Protein AF-A0A6A4DRX6-F1 (afdb_monomer)

Mean predicted aligned error: 11.34 Å

pLDDT: mean 73.88, std 20.03, range [29.64, 95.12]

Sequence (121 aa):
MRGGLAQFMKWVDAHRRMETIMNTNTPKNAREAPAHGALGVGLTCTEPMLIVSAQLIAAVRRLIRDVMLNTPDLEALDDLMALQDLTSLLLHDLVALLCWYWYVAPTCFWTRAVYHRYVVI

Organism: NCBI:txid129364

Radius of gyration: 19.31 Å; Cα contacts (8 Å, |Δi|>4): 87; chains: 1; bounding box: 40×23×61 Å

Solvent-accessible surface area (backbone atoms only — not comparable to full-atom values): 7248 Å² total; per-residue (Å²): 121,67,70,72,59,45,59,50,50,51,53,50,65,72,70,54,87,73,87,47,56,37,75,47,73,44,57,69,57,57,68,49,32,55,75,72,65,24,81,46,76,70,41,64,66,59,70,71,68,46,62,75,44,74,66,44,44,48,25,54,52,48,50,54,48,20,68,75,68,75,47,89,60,65,66,39,48,50,62,50,48,58,53,50,54,58,53,49,51,52,40,49,56,46,52,50,50,55,48,49,69,46,60,80,48,93,78,73,82,68,65,63,66,60,57,70,68,66,77,75,119

Nearest PDB structures (foldseek):
  5jvn-assembly1_A  TM=8.358E-01  e=2.745E-03  Flaveria pringlei
  5lu4-assembly2_B  TM=8.298E-01  e=3.790E-03  Flaveria trinervia
  5lu4-assembly2_A-3  TM=8.237E-01  e=4.043E-03  Flaveria trinervia

Structure (mmCIF, N/CA/C/O backbone):
data_AF-A0A6A4DRX6-F1
#
_entry.id   AF-A0A6A4DRX6-F1
#
loop_
_atom_site.group_PDB
_atom_site.id
_atom_site.type_symbol
_atom_site.label_atom_id
_atom_site.label_alt_id
_atom_site.label_comp_id
_atom_site.label_asym_id
_atom_site.label_entity_id
_atom_site.label_seq_id
_atom_site.pdbx_PDB_ins_code
_atom_site.Cartn_x
_atom_site.Cartn_y
_atom_site.Cartn_z
_atom_site.occupancy
_atom_site.B_iso_or_equiv
_atom_site.auth_seq_id
_atom_site.auth_comp_id
_atom_site.auth_asym_id
_atom_site.auth_atom_id
_atom_site.pdbx_PDB_model_num
ATOM 1 N N . MET A 1 1 ? 0.510 -0.081 20.115 1.00 59.53 1 MET A N 1
ATOM 2 C CA . MET A 1 1 ? 0.339 1.003 21.119 1.00 59.53 1 MET A CA 1
ATOM 3 C C . MET A 1 1 ? 0.300 0.408 22.528 1.00 59.53 1 MET A C 1
ATOM 5 O O . MET A 1 1 ? -0.137 -0.729 22.652 1.00 59.53 1 MET A O 1
ATOM 9 N N . ARG A 1 2 ? 0.771 1.105 23.577 1.00 78.31 2 ARG A N 1
ATOM 10 C CA . ARG A 1 2 ? 0.792 0.586 24.967 1.00 78.31 2 ARG A CA 1
ATOM 11 C C . ARG A 1 2 ? 0.254 1.612 25.973 1.00 78.31 2 ARG A C 1
ATOM 13 O O . ARG A 1 2 ? 0.404 2.812 25.763 1.00 78.31 2 ARG A O 1
ATOM 20 N N . GLY A 1 3 ? -0.326 1.121 27.070 1.00 85.62 3 GLY A N 1
ATOM 21 C CA . GLY A 1 3 ? -0.733 1.931 28.224 1.00 85.62 3 GLY A CA 1
ATOM 22 C C . GLY A 1 3 ? -1.856 2.933 27.931 1.00 85.62 3 GLY A C 1
ATOM 23 O O . GLY A 1 3 ? -2.721 2.680 27.092 1.00 85.62 3 GLY A O 1
ATOM 24 N N . GLY A 1 4 ? -1.829 4.082 28.617 1.00 91.38 4 GLY A N 1
ATOM 25 C CA . GLY A 1 4 ? -2.872 5.115 28.541 1.00 91.38 4 GLY A CA 1
ATOM 26 C C . GLY A 1 4 ? -3.146 5.652 27.131 1.00 91.38 4 GLY A C 1
ATOM 27 O O . GLY A 1 4 ? -4.283 5.994 26.820 1.00 91.38 4 GLY A O 1
ATOM 28 N N . LEU A 1 5 ? -2.150 5.627 26.237 1.00 89.50 5 LEU A N 1
ATOM 29 C CA . LEU A 1 5 ? -2.327 6.029 24.839 1.00 89.50 5 LEU A CA 1
ATOM 30 C C . LEU A 1 5 ? -3.307 5.116 24.090 1.00 89.50 5 LEU A C 1
ATOM 32 O O . LEU A 1 5 ? -4.126 5.600 23.318 1.00 89.50 5 LEU A O 1
ATOM 36 N N . ALA A 1 6 ? -3.261 3.802 24.329 1.00 88.56 6 ALA A N 1
ATOM 37 C CA . ALA A 1 6 ? -4.175 2.873 23.666 1.00 88.56 6 ALA A CA 1
ATOM 38 C C . ALA A 1 6 ? -5.632 3.117 24.095 1.00 88.56 6 ALA A C 1
ATOM 40 O O . ALA A 1 6 ? -6.541 3.024 23.276 1.00 88.56 6 ALA A O 1
ATOM 41 N N . GLN A 1 7 ? -5.850 3.467 25.366 1.00 91.75 7 GLN A N 1
ATOM 42 C CA . GLN A 1 7 ? -7.177 3.818 25.869 1.00 91.75 7 GLN A CA 1
ATOM 43 C C . GLN A 1 7 ? -7.677 5.135 25.268 1.00 91.75 7 GLN A C 1
ATOM 45 O O . GLN A 1 7 ? -8.836 5.222 24.870 1.00 91.75 7 GLN A O 1
ATOM 50 N N . PHE A 1 8 ? -6.800 6.131 25.152 1.00 93.56 8 PHE A N 1
ATOM 51 C CA . PHE A 1 8 ? -7.130 7.400 24.515 1.00 93.56 8 PHE A CA 1
ATOM 52 C C . PHE A 1 8 ? -7.509 7.223 23.035 1.00 93.56 8 PHE A C 1
ATOM 54 O O . PHE A 1 8 ? -8.542 7.731 22.604 1.00 93.56 8 PHE A O 1
ATOM 61 N N . MET A 1 9 ? -6.741 6.435 22.272 1.00 92.31 9 MET A N 1
ATOM 62 C CA . MET A 1 9 ? -7.027 6.189 20.851 1.00 92.31 9 MET A CA 1
ATOM 63 C C . MET A 1 9 ? -8.376 5.493 20.627 1.00 92.31 9 MET A C 1
ATOM 65 O O . MET A 1 9 ? -9.062 5.823 19.668 1.00 92.31 9 MET A O 1
ATOM 69 N N . LYS A 1 10 ? -8.832 4.637 21.555 1.00 90.75 10 LYS A N 1
ATOM 70 C CA . LYS A 1 10 ? -10.195 4.074 21.499 1.00 90.75 10 LYS A CA 1
ATOM 71 C C . LYS A 1 10 ? -11.283 5.144 21.583 1.00 90.75 10 LYS A C 1
ATOM 73 O O . LYS A 1 10 ? -12.310 5.021 20.925 1.00 90.75 10 LYS A O 1
ATOM 78 N N . TRP A 1 11 ? -11.089 6.184 22.394 1.00 94.94 11 TRP A N 1
ATOM 79 C CA . TRP A 1 11 ? -12.049 7.288 22.473 1.00 94.94 11 TRP A CA 1
ATOM 80 C C . TRP A 1 11 ? -12.034 8.138 21.206 1.00 94.94 11 TRP A C 1
ATOM 82 O O . TRP A 1 11 ? -13.100 8.539 20.743 1.00 94.94 11 TRP A 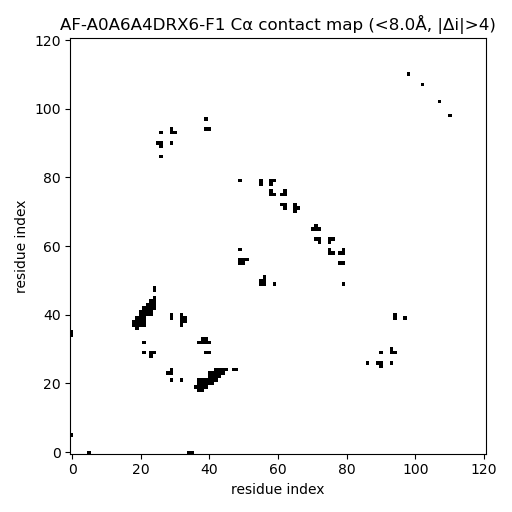O 1
ATOM 92 N N . VAL A 1 12 ? -10.851 8.368 20.627 1.00 93.94 12 VAL A N 1
ATOM 93 C CA . VAL A 1 12 ? -10.707 9.061 19.339 1.00 93.94 12 VAL A CA 1
ATOM 94 C C . VAL A 1 12 ? -11.433 8.287 18.238 1.00 93.94 12 VAL A C 1
ATOM 96 O O . VAL A 1 12 ? -12.245 8.871 17.524 1.00 93.94 12 VAL A O 1
ATOM 99 N N . ASP A 1 13 ? -11.227 6.972 18.159 1.00 90.62 13 ASP A N 1
ATOM 100 C CA . ASP A 1 13 ? -11.908 6.109 17.190 1.00 90.62 13 ASP A CA 1
ATOM 101 C C . ASP A 1 13 ? -13.430 6.061 17.388 1.00 90.62 13 ASP A C 1
ATOM 103 O O . ASP A 1 13 ? -14.165 5.956 16.412 1.00 90.62 13 ASP A O 1
ATOM 107 N N . ALA A 1 14 ? -13.924 6.192 18.623 1.00 92.44 14 ALA A N 1
ATOM 108 C CA . ALA A 1 14 ? -15.362 6.229 18.900 1.00 92.44 14 ALA A CA 1
ATOM 109 C C . ALA A 1 14 ? -16.040 7.543 18.466 1.00 92.44 14 ALA A C 1
ATOM 111 O O . ALA A 1 14 ? -17.238 7.548 18.192 1.00 92.44 14 ALA A O 1
ATOM 112 N N . HIS A 1 15 ? -15.299 8.654 18.418 1.00 95.12 15 HIS A N 1
ATOM 113 C CA . HIS A 1 15 ? -15.848 9.975 18.083 1.00 95.12 15 HIS A CA 1
ATOM 114 C C . HIS A 1 15 ? -15.484 10.450 16.671 1.00 95.12 15 HIS A C 1
ATOM 116 O O . HIS A 1 15 ? -16.054 11.439 16.194 1.00 95.12 15 HIS A O 1
ATOM 122 N N . ARG A 1 16 ? -14.535 9.793 15.988 1.00 91.69 16 ARG A N 1
ATOM 123 C CA . ARG A 1 16 ? -14.138 10.190 14.634 1.00 91.69 16 ARG A CA 1
ATOM 124 C C . ARG A 1 16 ? -15.286 9.978 13.650 1.00 91.69 16 ARG A C 1
ATOM 126 O O . ARG A 1 16 ? -15.971 8.963 13.669 1.00 91.69 16 ARG A O 1
ATOM 133 N N . ARG A 1 17 ? -15.463 10.948 12.752 1.00 93.38 17 ARG A N 1
ATOM 134 C CA . ARG A 1 17 ? -16.415 10.859 11.630 1.00 93.38 17 ARG A CA 1
ATOM 135 C C . ARG A 1 17 ? -15.758 10.398 10.335 1.00 93.38 17 ARG A C 1
ATOM 137 O O . ARG A 1 17 ? -16.428 9.823 9.492 1.00 93.38 17 ARG A O 1
ATOM 144 N N . MET A 1 18 ? -14.467 10.685 10.172 1.00 92.62 18 MET A N 1
ATOM 145 C CA . MET A 1 18 ? -13.710 10.311 8.981 1.00 92.62 18 MET A CA 1
ATOM 146 C C . MET A 1 18 ? -12.999 8.980 9.185 1.00 92.62 18 MET A C 1
ATOM 148 O O . MET A 1 18 ? -12.529 8.658 10.282 1.00 92.62 18 MET A O 1
ATOM 152 N N . GLU A 1 19 ? -12.915 8.221 8.101 1.00 88.25 19 GLU A N 1
ATOM 153 C CA . GLU A 1 19 ? -12.097 7.024 8.012 1.00 88.25 19 GLU A CA 1
ATOM 154 C C . GLU A 1 19 ? -10.620 7.375 7.872 1.00 88.25 19 GLU A C 1
ATOM 156 O O . GLU A 1 19 ? -10.240 8.332 7.199 1.00 88.25 19 GLU A O 1
ATOM 161 N N . THR A 1 20 ? -9.785 6.596 8.553 1.00 89.00 20 THR A N 1
ATOM 162 C CA . THR A 1 20 ? -8.332 6.706 8.507 1.00 89.00 20 THR A CA 1
ATOM 163 C C . THR A 1 20 ? -7.806 5.642 7.558 1.00 89.00 20 THR A C 1
ATOM 165 O O . THR A 1 20 ? -7.884 4.447 7.832 1.00 89.00 20 THR A O 1
ATOM 168 N N . ILE A 1 21 ? -7.266 6.076 6.427 1.00 89.00 21 ILE A N 1
ATOM 169 C CA . ILE A 1 21 ? -6.615 5.221 5.433 1.00 89.00 21 ILE A CA 1
ATOM 170 C C . ILE A 1 21 ? -5.152 5.639 5.307 1.00 89.00 21 ILE A C 1
ATOM 172 O O . ILE A 1 21 ? -4.815 6.810 5.485 1.00 89.00 21 ILE A O 1
ATOM 176 N N . MET A 1 22 ? -4.271 4.677 5.048 1.00 87.88 22 MET A N 1
ATOM 177 C CA . MET A 1 22 ? -2.836 4.919 4.938 1.00 87.88 22 MET A CA 1
ATOM 178 C C . MET A 1 22 ? -2.434 5.058 3.473 1.00 87.88 22 MET A C 1
ATOM 180 O O . MET A 1 22 ? 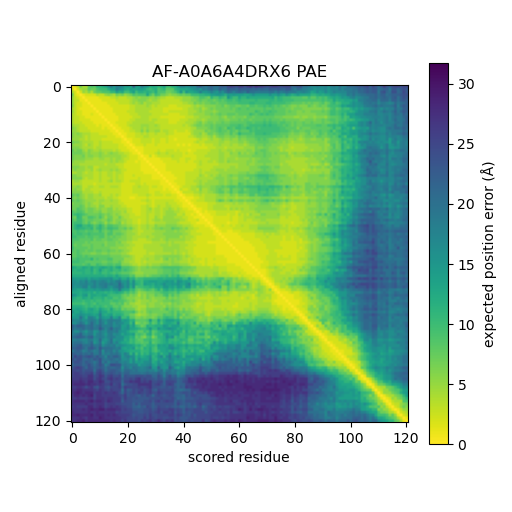-2.793 4.230 2.641 1.00 87.88 22 MET A O 1
ATOM 184 N N . ASN A 1 23 ? -1.629 6.068 3.162 1.00 90.12 23 ASN A N 1
ATOM 185 C CA . ASN A 1 23 ? -0.956 6.140 1.871 1.00 90.12 23 ASN A CA 1
ATOM 186 C C . ASN A 1 23 ? 0.302 5.283 1.948 1.00 90.12 23 ASN A C 1
ATOM 188 O O . ASN A 1 23 ? 1.179 5.531 2.782 1.00 90.12 23 ASN A O 1
ATOM 192 N N . THR A 1 24 ? 0.384 4.248 1.119 1.00 87.00 24 THR A N 1
ATOM 193 C CA . THR A 1 24 ? 1.555 3.384 1.101 1.00 87.00 24 THR A CA 1
ATOM 194 C C . THR A 1 24 ? 1.735 2.677 -0.230 1.00 87.00 24 THR A C 1
ATOM 196 O O . THR A 1 24 ? 0.781 2.278 -0.880 1.00 87.00 24 THR A O 1
ATOM 199 N N . ASN A 1 25 ? 2.995 2.521 -0.612 1.00 82.75 25 ASN A N 1
ATOM 200 C CA . ASN A 1 25 ? 3.459 1.898 -1.845 1.00 82.75 25 ASN A CA 1
ATOM 201 C C . ASN A 1 25 ? 4.210 0.578 -1.602 1.00 82.75 25 ASN A C 1
ATOM 203 O O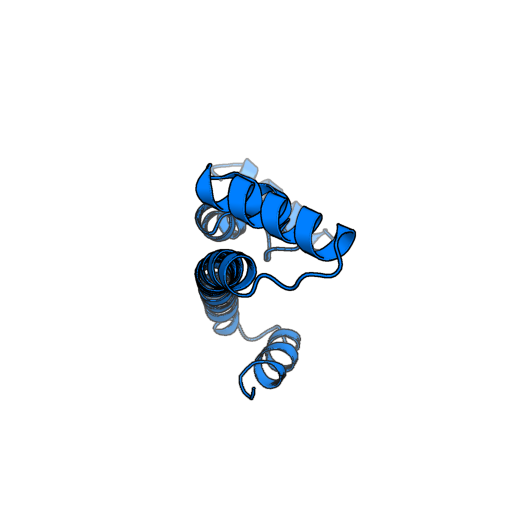 . ASN A 1 25 ? 4.656 -0.058 -2.552 1.00 82.75 25 ASN A O 1
ATOM 207 N N . THR A 1 26 ? 4.353 0.155 -0.340 1.00 81.00 26 THR A N 1
ATOM 208 C CA . THR A 1 26 ? 5.119 -1.042 0.027 1.00 81.00 26 THR A CA 1
ATOM 209 C C . THR A 1 26 ? 4.218 -2.048 0.745 1.00 81.00 26 THR A C 1
ATOM 211 O O . THR A 1 26 ? 3.605 -1.690 1.756 1.00 81.00 26 THR A O 1
ATOM 214 N N . PRO A 1 27 ? 4.214 -3.332 0.336 1.00 81.81 27 PRO A N 1
ATOM 215 C CA . PRO A 1 27 ? 3.434 -4.383 0.995 1.00 81.81 27 PRO A CA 1
ATOM 216 C C . PRO A 1 27 ? 3.697 -4.487 2.505 1.00 81.81 27 PRO A C 1
ATOM 218 O O . PRO A 1 27 ? 2.786 -4.707 3.298 1.00 81.81 27 PRO A O 1
ATOM 221 N N . LYS A 1 28 ? 4.948 -4.280 2.931 1.00 84.69 28 LYS A N 1
ATOM 222 C CA . LYS A 1 28 ? 5.329 -4.266 4.350 1.00 84.69 28 LYS A CA 1
ATOM 223 C C . LYS A 1 28 ? 4.570 -3.199 5.145 1.00 84.69 28 LYS A C 1
ATOM 225 O O . LYS A 1 28 ? 4.000 -3.498 6.186 1.00 84.69 28 LYS A O 1
ATOM 230 N N . ASN A 1 29 ? 4.529 -1.975 4.637 1.00 84.25 29 ASN A N 1
ATOM 231 C CA . ASN A 1 29 ? 3.867 -0.866 5.315 1.00 84.25 29 ASN A CA 1
ATOM 232 C C . ASN A 1 29 ? 2.341 -1.050 5.300 1.00 84.25 29 ASN A C 1
ATOM 234 O O . ASN A 1 29 ? 1.682 -0.756 6.292 1.00 84.25 29 ASN A O 1
ATOM 238 N N . ALA A 1 30 ? 1.790 -1.628 4.225 1.00 84.75 30 ALA A N 1
ATOM 239 C CA . ALA A 1 30 ? 0.381 -2.015 4.171 1.00 84.75 30 ALA A CA 1
ATOM 240 C C . ALA A 1 30 ? 0.013 -3.055 5.250 1.00 84.75 30 ALA A C 1
ATOM 242 O O . ALA A 1 30 ? -1.046 -2.939 5.861 1.00 84.75 30 ALA A O 1
ATOM 243 N N . ARG A 1 31 ? 0.899 -4.023 5.548 1.00 84.81 31 ARG A N 1
ATOM 244 C CA . ARG A 1 31 ? 0.714 -4.993 6.655 1.00 84.81 31 ARG A CA 1
ATOM 245 C C . ARG A 1 31 ? 0.697 -4.335 8.027 1.00 84.81 31 ARG A C 1
ATOM 247 O O . ARG A 1 31 ? -0.017 -4.792 8.913 1.00 84.81 31 ARG A O 1
ATOM 254 N N . GLU A 1 32 ? 1.515 -3.307 8.217 1.00 85.88 32 GLU A N 1
ATOM 255 C CA . GLU A 1 32 ? 1.657 -2.615 9.501 1.00 85.88 32 GLU A CA 1
ATOM 256 C C . GLU A 1 32 ? 0.545 -1.573 9.721 1.00 85.88 32 GLU A C 1
ATOM 258 O O . GLU A 1 32 ? 0.230 -1.243 10.864 1.00 85.88 32 GLU A O 1
ATOM 263 N N . ALA A 1 33 ? -0.120 -1.114 8.654 1.00 84.81 33 ALA A N 1
ATOM 264 C CA . ALA A 1 33 ? -1.158 -0.080 8.685 1.00 84.81 33 ALA A CA 1
ATOM 265 C C . ALA A 1 33 ? -2.274 -0.299 9.742 1.00 84.81 33 ALA A C 1
ATOM 267 O O . ALA A 1 33 ? -2.577 0.644 10.484 1.00 84.81 33 ALA A O 1
ATOM 268 N N . PRO A 1 34 ? -2.840 -1.512 9.927 1.00 83.81 34 PRO A N 1
ATOM 269 C CA . PRO A 1 34 ? -3.862 -1.753 10.950 1.00 83.81 34 PRO A CA 1
ATOM 270 C C . PRO A 1 34 ? -3.341 -1.598 12.380 1.00 83.81 34 PRO A C 1
ATOM 272 O O . PRO A 1 34 ? -4.077 -1.159 13.263 1.00 83.81 34 PRO A O 1
ATOM 275 N N . ALA A 1 35 ? -2.061 -1.903 12.626 1.00 85.75 35 ALA A N 1
ATOM 276 C CA . ALA A 1 35 ? -1.447 -1.720 13.943 1.00 85.75 35 ALA A CA 1
ATOM 277 C C . ALA A 1 35 ? -1.361 -0.236 14.349 1.00 85.75 35 ALA A C 1
ATOM 279 O O . ALA A 1 35 ? -1.201 0.079 15.534 1.00 85.75 35 ALA A O 1
ATOM 280 N N . HIS A 1 36 ? -1.496 0.663 13.370 1.00 86.25 36 HIS A N 1
ATOM 281 C CA . HIS A 1 36 ? -1.512 2.112 13.531 1.00 86.25 36 HIS A CA 1
ATOM 282 C C . HIS A 1 36 ? -2.918 2.728 13.442 1.00 86.25 36 HIS A C 1
ATOM 284 O O . HIS A 1 36 ? -3.040 3.947 13.537 1.00 86.25 36 HIS A O 1
ATOM 290 N N . GLY A 1 37 ? -3.975 1.917 13.310 1.00 84.81 37 GLY A N 1
ATOM 291 C CA . GLY A 1 37 ? -5.360 2.397 13.249 1.00 84.81 37 GLY A CA 1
ATOM 292 C C . GLY A 1 37 ? -5.824 2.824 11.853 1.00 84.81 37 GLY A C 1
ATOM 293 O O . GLY A 1 37 ? -6.852 3.488 11.727 1.00 84.81 37 GLY A O 1
ATOM 294 N N . ALA A 1 38 ? -5.090 2.463 10.796 1.00 87.94 38 ALA A N 1
ATOM 295 C CA . ALA A 1 38 ? -5.584 2.608 9.432 1.00 87.94 38 ALA A CA 1
ATOM 296 C C . ALA A 1 38 ? -6.502 1.431 9.069 1.00 87.94 38 ALA A C 1
ATOM 298 O O . ALA A 1 38 ? -6.180 0.272 9.330 1.00 87.94 38 ALA A O 1
ATOM 299 N N . LEU A 1 39 ? -7.636 1.731 8.441 1.00 84.75 39 LEU A N 1
ATOM 300 C CA . LEU A 1 39 ? -8.622 0.746 7.989 1.00 84.75 39 LEU A CA 1
ATOM 301 C C . LEU A 1 39 ? -8.228 0.079 6.665 1.00 84.75 39 LEU A C 1
ATOM 303 O O . LEU A 1 39 ? -8.772 -0.961 6.309 1.00 84.75 39 LEU A O 1
ATOM 307 N N . GLY A 1 40 ? -7.286 0.672 5.934 1.00 83.31 40 GLY A N 1
ATOM 308 C CA . GLY A 1 40 ? -6.823 0.169 4.648 1.00 83.31 40 GLY A CA 1
ATOM 309 C C . GLY A 1 40 ? -5.814 1.102 3.989 1.00 83.31 40 GLY A C 1
ATOM 310 O O . GLY A 1 40 ? -5.338 2.062 4.604 1.00 83.31 40 GLY A O 1
ATOM 311 N N . VAL A 1 41 ? -5.505 0.811 2.725 1.00 84.06 41 VAL A N 1
ATOM 312 C CA . VAL A 1 41 ? -4.630 1.629 1.879 1.00 84.06 41 VAL A CA 1
ATOM 313 C C . VAL A 1 41 ? -5.482 2.564 1.027 1.00 84.06 41 VAL A C 1
ATOM 315 O O . VAL A 1 41 ? -6.351 2.105 0.293 1.00 84.06 41 VAL A O 1
ATOM 318 N N . GLY A 1 42 ? -5.246 3.871 1.143 1.00 84.81 42 GLY A N 1
ATOM 319 C CA . GLY A 1 42 ? -6.004 4.894 0.417 1.00 84.81 42 GLY A CA 1
ATOM 320 C C . GLY A 1 42 ? -5.380 5.305 -0.912 1.00 84.81 42 GLY A C 1
ATOM 321 O O . GLY A 1 42 ? -6.090 5.590 -1.871 1.00 84.81 42 GLY A O 1
ATOM 322 N N . LEU A 1 43 ? -4.049 5.323 -0.969 1.00 85.94 43 LEU A N 1
ATOM 323 C CA . LEU A 1 43 ? -3.288 5.715 -2.148 1.00 85.94 43 LEU A CA 1
ATOM 324 C C . LEU A 1 43 ? -1.999 4.903 -2.233 1.00 85.94 43 LEU A C 1
ATOM 326 O O . LEU A 1 43 ? -1.229 4.845 -1.270 1.00 85.94 43 LEU A O 1
ATOM 330 N N . THR A 1 44 ? -1.756 4.356 -3.420 1.00 84.69 44 THR A N 1
ATOM 331 C CA . THR A 1 44 ? -0.511 3.680 -3.788 1.00 84.69 44 THR A CA 1
ATOM 332 C C . THR A 1 44 ? 0.120 4.465 -4.931 1.00 84.69 44 THR A C 1
ATOM 334 O O . THR A 1 44 ? -0.323 4.355 -6.069 1.00 84.69 44 THR A O 1
ATOM 337 N N . CYS A 1 45 ? 1.124 5.291 -4.633 1.00 83.50 45 CYS A N 1
ATOM 338 C CA . CYS A 1 45 ? 1.878 5.995 -5.672 1.00 83.50 45 CYS A CA 1
ATOM 339 C C . CYS A 1 45 ? 2.799 5.001 -6.385 1.00 83.50 45 CYS A C 1
ATOM 341 O O . CYS A 1 45 ? 3.658 4.386 -5.743 1.00 83.50 45 CYS A O 1
ATOM 343 N N . THR A 1 46 ? 2.628 4.850 -7.695 1.00 81.44 46 THR A N 1
ATOM 344 C CA . THR A 1 46 ? 3.368 3.884 -8.517 1.00 81.44 46 THR A CA 1
ATOM 345 C C . THR A 1 46 ? 4.688 4.441 -9.035 1.00 81.44 46 THR A C 1
ATOM 347 O O . THR A 1 46 ? 5.608 3.687 -9.327 1.00 81.44 46 THR A O 1
ATOM 350 N N . GLU A 1 47 ? 4.830 5.761 -9.119 1.00 85.38 47 GLU A N 1
ATOM 351 C CA . GLU A 1 47 ? 6.012 6.434 -9.659 1.00 85.38 47 GLU A CA 1
ATOM 352 C C . GLU A 1 47 ? 7.301 6.080 -8.901 1.00 85.38 47 GLU A C 1
ATOM 354 O O . GLU A 1 47 ? 8.293 5.753 -9.555 1.00 85.38 47 GLU A O 1
ATOM 359 N N . PRO A 1 48 ? 7.321 6.031 -7.549 1.00 85.06 48 PRO A N 1
ATOM 360 C CA . PRO A 1 48 ? 8.498 5.571 -6.815 1.00 85.06 48 PRO A CA 1
ATOM 361 C C . PRO A 1 48 ? 8.881 4.117 -7.125 1.00 85.06 48 PRO A C 1
ATOM 363 O O . PRO A 1 48 ? 10.043 3.747 -6.986 1.00 85.06 48 PRO A O 1
ATOM 366 N N . MET A 1 49 ? 7.921 3.290 -7.547 1.00 82.38 49 MET A N 1
ATOM 367 C CA . MET A 1 49 ? 8.138 1.875 -7.868 1.00 82.38 49 MET A CA 1
ATOM 368 C C . MET A 1 49 ? 8.848 1.722 -9.220 1.00 82.38 49 MET A C 1
ATOM 370 O O . MET A 1 49 ? 9.597 0.774 -9.412 1.00 82.38 49 MET A O 1
ATOM 374 N N . LEU A 1 50 ? 8.703 2.698 -10.122 1.00 83.19 50 LEU A N 1
ATOM 375 C CA . LEU A 1 50 ? 9.347 2.717 -11.442 1.00 83.19 50 LEU A CA 1
ATOM 376 C C . LEU A 1 50 ? 10.828 3.135 -11.402 1.00 83.19 50 LEU A C 1
ATOM 378 O O . LEU A 1 50 ? 11.535 3.010 -12.401 1.00 83.19 50 LEU A O 1
ATOM 382 N N . ILE A 1 51 ? 11.312 3.635 -10.260 1.00 85.81 51 ILE A N 1
ATOM 383 C CA . ILE A 1 51 ? 12.678 4.165 -10.101 1.00 85.81 51 ILE A CA 1
ATOM 384 C C . ILE A 1 51 ? 13.541 3.357 -9.123 1.00 85.81 51 ILE A C 1
ATOM 386 O O . ILE A 1 51 ? 14.605 3.816 -8.711 1.00 85.81 51 ILE A O 1
ATOM 390 N N . VAL A 1 52 ? 13.111 2.146 -8.755 1.00 86.12 52 VAL A N 1
ATOM 391 C CA . VAL A 1 52 ? 13.836 1.294 -7.794 1.00 86.12 52 VAL A CA 1
ATOM 392 C C . VAL A 1 52 ? 15.073 0.612 -8.384 1.00 86.12 52 VAL A C 1
ATOM 394 O O . VAL A 1 52 ? 15.953 0.198 -7.632 1.00 86.12 52 VAL A O 1
ATOM 397 N N . SER A 1 53 ? 15.166 0.486 -9.712 1.00 88.81 53 SER A N 1
ATOM 398 C CA . SER A 1 53 ? 16.301 -0.152 -10.383 1.00 88.81 53 SER A CA 1
ATOM 399 C C . SER A 1 53 ? 16.713 0.588 -11.654 1.00 88.81 53 SER A C 1
ATOM 401 O O . SER A 1 53 ? 15.905 1.237 -12.320 1.00 88.81 53 SER A O 1
ATOM 403 N N . ALA A 1 54 ? 17.990 0.457 -12.024 1.00 90.31 54 ALA A N 1
ATOM 404 C CA . ALA A 1 54 ? 18.513 1.030 -13.263 1.00 90.31 54 ALA A CA 1
ATOM 405 C C . ALA A 1 54 ? 17.823 0.453 -14.514 1.00 90.31 54 ALA A C 1
ATOM 407 O O . ALA A 1 54 ? 17.660 1.166 -15.501 1.00 90.31 54 ALA A O 1
ATOM 408 N N . GLN A 1 55 ? 17.391 -0.812 -14.456 1.00 89.31 55 GLN A N 1
ATOM 409 C CA . GLN A 1 55 ? 16.663 -1.487 -15.535 1.00 89.31 55 GLN A CA 1
ATOM 410 C C . GLN A 1 55 ? 15.300 -0.833 -15.775 1.00 89.31 55 GLN A C 1
ATOM 412 O O . GLN A 1 55 ? 14.989 -0.481 -16.907 1.00 89.31 55 GLN A O 1
ATOM 417 N N . LEU A 1 56 ? 14.534 -0.569 -14.712 1.00 86.94 56 LEU A N 1
ATOM 418 C CA . LEU A 1 56 ? 13.223 0.079 -14.819 1.00 86.94 56 LEU A CA 1
ATOM 419 C C . LEU A 1 56 ? 13.350 1.530 -15.279 1.00 86.94 56 LEU A C 1
ATOM 421 O O . LEU A 1 56 ? 12.610 1.971 -16.152 1.00 86.94 56 LEU A O 1
ATOM 425 N N . ILE A 1 57 ? 14.348 2.258 -14.771 1.00 90.88 57 ILE A N 1
ATOM 426 C CA . ILE A 1 57 ? 14.641 3.617 -15.243 1.00 90.88 57 ILE A CA 1
ATOM 427 C C . ILE A 1 57 ? 14.974 3.607 -16.743 1.00 90.88 57 ILE A C 1
ATOM 429 O O . ILE A 1 57 ? 14.550 4.506 -17.472 1.00 90.88 57 ILE A O 1
ATOM 433 N N . ALA A 1 58 ? 15.724 2.610 -17.221 1.00 90.94 58 ALA A N 1
ATOM 434 C CA . ALA A 1 58 ? 16.011 2.451 -18.643 1.00 90.94 58 ALA A CA 1
ATOM 435 C C . ALA A 1 58 ? 14.748 2.107 -19.448 1.00 90.94 58 ALA A C 1
ATOM 437 O O . ALA A 1 58 ? 14.524 2.737 -20.479 1.00 90.94 58 ALA A O 1
ATOM 438 N N . ALA A 1 59 ? 13.903 1.196 -18.957 1.00 90.25 59 ALA A N 1
ATOM 439 C CA . ALA A 1 59 ? 12.634 0.833 -19.586 1.00 90.25 59 ALA A CA 1
ATOM 440 C C . ALA A 1 59 ? 11.690 2.041 -19.717 1.00 90.25 59 ALA A C 1
ATOM 442 O O . ALA A 1 59 ? 11.231 2.340 -20.816 1.00 90.25 59 ALA A O 1
ATOM 443 N N . VAL A 1 60 ? 11.505 2.829 -18.650 1.00 90.75 60 VAL A N 1
ATOM 444 C CA . VAL A 1 60 ? 10.710 4.073 -18.694 1.00 90.75 60 VAL A CA 1
ATOM 445 C C . VAL A 1 60 ? 11.285 5.069 -19.706 1.00 90.75 60 VAL A C 1
ATOM 447 O O . VAL A 1 60 ? 10.543 5.700 -20.455 1.00 90.75 60 VAL A O 1
ATOM 450 N N . ARG A 1 61 ? 12.615 5.220 -19.767 1.00 92.31 61 ARG A N 1
ATOM 451 C CA . ARG A 1 61 ? 13.265 6.125 -20.731 1.00 92.31 61 ARG A CA 1
ATOM 452 C C . ARG A 1 61 ? 13.110 5.665 -22.180 1.00 92.31 61 ARG A C 1
ATOM 454 O O . ARG A 1 61 ? 13.001 6.529 -23.050 1.00 92.31 61 ARG A O 1
ATOM 461 N N . ARG A 1 62 ? 13.125 4.353 -22.442 1.00 90.62 62 ARG A N 1
ATOM 462 C CA . ARG A 1 62 ? 12.812 3.785 -23.764 1.00 90.62 62 ARG A CA 1
ATOM 463 C C . ARG A 1 62 ? 11.375 4.127 -24.140 1.00 90.62 62 ARG A C 1
ATOM 465 O O . ARG A 1 62 ? 11.183 4.847 -25.107 1.00 90.62 62 ARG A O 1
ATOM 472 N N . LEU A 1 63 ? 10.425 3.850 -23.251 1.00 88.25 63 LEU A N 1
ATOM 473 C CA . LEU A 1 63 ? 9.010 4.135 -23.488 1.00 88.25 63 LEU A CA 1
ATOM 474 C C . LEU A 1 63 ? 8.727 5.625 -23.768 1.00 88.25 63 LEU A C 1
ATOM 476 O O . LEU A 1 63 ? 7.954 5.958 -24.663 1.00 88.25 63 LEU A O 1
ATOM 480 N N . ILE A 1 64 ? 9.397 6.547 -23.065 1.00 89.06 64 ILE A N 1
ATOM 481 C CA . ILE A 1 64 ? 9.316 7.989 -23.372 1.00 89.06 64 ILE A CA 1
ATOM 482 C C . ILE A 1 64 ? 9.843 8.284 -24.784 1.00 89.06 64 ILE A C 1
ATOM 484 O O . ILE A 1 64 ? 9.207 9.026 -25.533 1.00 89.06 64 ILE A O 1
ATOM 488 N N . ARG A 1 65 ? 10.996 7.717 -25.162 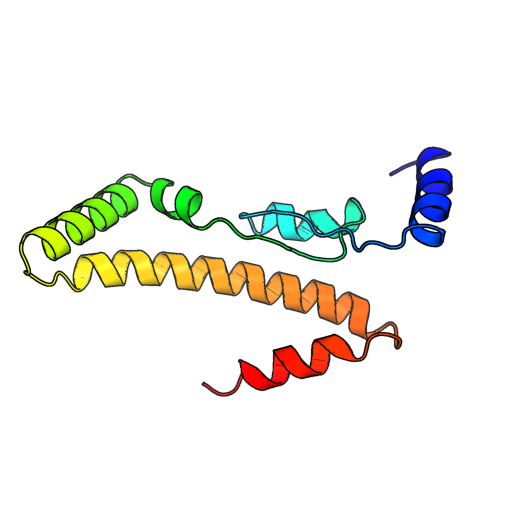1.00 90.81 65 ARG A N 1
ATOM 489 C CA . ARG A 1 65 ? 11.568 7.870 -26.50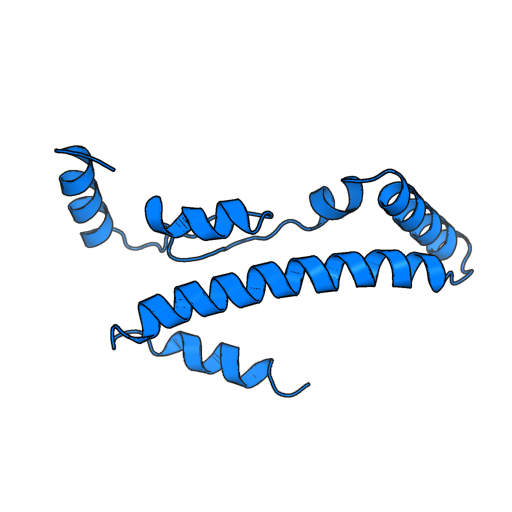9 1.00 90.81 65 ARG A CA 1
ATOM 490 C C . ARG A 1 65 ? 10.613 7.338 -27.577 1.00 90.81 65 ARG A C 1
ATOM 492 O O . ARG A 1 65 ? 10.447 7.998 -28.597 1.00 90.81 65 ARG A O 1
ATOM 499 N N . ASP A 1 66 ? 9.986 6.200 -27.335 1.00 88.38 66 ASP A N 1
ATOM 500 C CA . ASP A 1 66 ? 9.091 5.527 -28.276 1.00 88.38 66 ASP A CA 1
ATOM 501 C C . ASP A 1 66 ?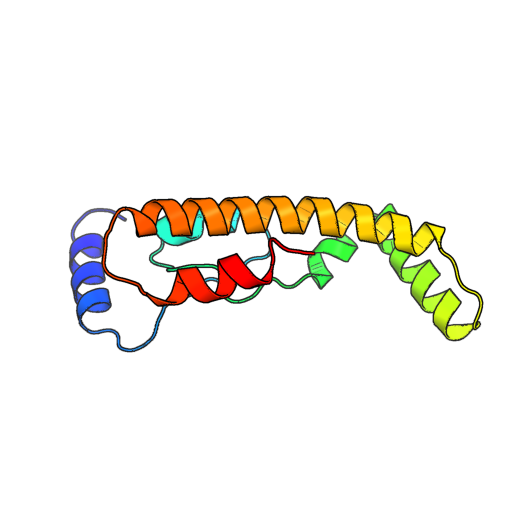 7.834 6.333 -28.563 1.00 88.38 66 ASP A C 1
ATOM 503 O O . ASP A 1 66 ? 7.454 6.495 -29.722 1.00 88.38 66 ASP A O 1
ATOM 507 N N . VAL A 1 67 ? 7.245 6.931 -27.522 1.00 86.50 67 VAL A N 1
ATOM 508 C CA . VAL A 1 67 ? 6.133 7.880 -27.668 1.00 86.50 67 VAL A CA 1
ATOM 509 C C . VAL A 1 67 ? 6.568 9.112 -28.466 1.00 86.50 67 VAL A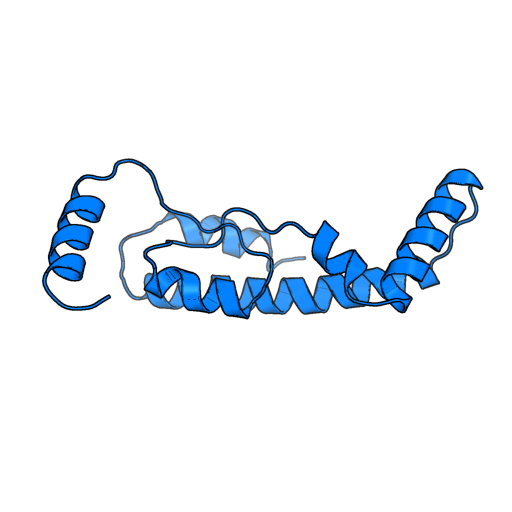 C 1
ATOM 511 O O . VAL A 1 67 ? 5.826 9.584 -29.322 1.00 86.50 67 VAL A O 1
ATOM 514 N N . MET A 1 68 ? 7.776 9.633 -28.227 1.00 84.19 68 MET A N 1
ATOM 515 C CA . MET A 1 68 ? 8.283 10.806 -28.952 1.00 84.19 68 MET A CA 1
ATOM 516 C C . MET A 1 68 ? 8.607 10.514 -30.423 1.00 84.19 68 MET A C 1
ATOM 518 O O . MET A 1 68 ? 8.458 11.399 -31.265 1.00 84.19 68 MET A O 1
ATOM 522 N N . LEU A 1 69 ? 9.069 9.301 -30.734 1.00 90.94 69 LEU A N 1
ATOM 523 C CA . LEU A 1 69 ? 9.476 8.890 -32.081 1.00 90.94 69 LEU A CA 1
ATOM 524 C C . LEU A 1 69 ? 8.383 8.130 -32.851 1.00 90.94 69 LEU A C 1
ATOM 526 O O . LEU A 1 69 ? 8.564 7.866 -34.037 1.00 90.94 69 LEU A O 1
ATOM 530 N N . ASN A 1 70 ? 7.247 7.821 -32.215 1.00 86.88 70 ASN A N 1
ATOM 531 C CA . ASN A 1 70 ? 6.189 6.945 -32.736 1.00 86.88 70 ASN A CA 1
ATOM 532 C C . ASN A 1 70 ? 6.703 5.555 -33.157 1.00 86.88 70 ASN A C 1
ATOM 534 O O . ASN A 1 70 ? 6.263 4.992 -34.161 1.00 86.88 70 ASN A O 1
ATOM 538 N N . THR A 1 71 ? 7.638 4.997 -32.390 1.00 85.94 71 THR A N 1
ATOM 539 C CA . THR A 1 71 ? 8.225 3.669 -32.623 1.00 85.94 71 THR A CA 1
ATOM 540 C C . THR A 1 71 ? 7.912 2.765 -31.435 1.00 85.94 71 THR A C 1
ATOM 542 O O . THR A 1 71 ? 8.556 2.931 -30.410 1.00 85.94 71 THR A O 1
ATOM 545 N N . PRO A 1 72 ? 6.935 1.845 -31.503 1.00 79.19 72 PRO A N 1
ATOM 546 C CA . PRO A 1 72 ? 6.557 1.045 -30.337 1.00 79.19 72 PRO A CA 1
ATOM 547 C C . PRO A 1 72 ? 7.667 0.062 -29.920 1.00 79.19 72 PRO A C 1
ATOM 549 O O . PRO A 1 72 ? 8.100 -0.749 -30.738 1.00 79.19 72 PRO A O 1
ATOM 552 N N . ASP A 1 73 ? 8.071 0.098 -28.645 1.00 78.06 73 ASP A N 1
ATOM 553 C CA . ASP A 1 73 ? 8.935 -0.897 -27.988 1.00 78.06 73 ASP A CA 1
ATOM 554 C C . ASP A 1 73 ? 8.089 -1.736 -27.020 1.00 78.06 73 ASP A C 1
ATOM 556 O O . ASP A 1 73 ? 7.692 -1.287 -25.941 1.00 78.06 73 ASP A O 1
ATOM 560 N N . LEU A 1 74 ? 7.760 -2.957 -27.440 1.00 82.06 74 LEU A N 1
ATOM 561 C CA . LEU A 1 74 ? 6.970 -3.886 -26.630 1.00 82.06 74 LEU A CA 1
ATOM 562 C C . LEU A 1 74 ? 7.802 -4.498 -25.492 1.00 82.06 74 LEU A C 1
ATOM 564 O O . LEU A 1 74 ? 7.246 -4.802 -24.443 1.00 82.06 74 LEU A O 1
ATOM 568 N N . GLU A 1 75 ? 9.126 -4.598 -25.644 1.00 83.56 75 GLU A N 1
ATOM 569 C CA . GLU A 1 75 ? 10.001 -5.177 -24.617 1.00 83.56 75 GLU A CA 1
ATOM 570 C C . GLU A 1 75 ? 10.097 -4.255 -23.396 1.00 83.56 75 GLU A C 1
ATOM 572 O O . GLU A 1 75 ? 10.021 -4.701 -22.251 1.00 83.56 75 GLU A O 1
ATOM 577 N N . ALA A 1 76 ? 10.206 -2.942 -23.626 1.00 79.38 76 ALA A N 1
ATOM 578 C CA . ALA A 1 76 ? 10.187 -1.961 -22.544 1.00 79.38 76 ALA A CA 1
ATOM 579 C C . ALA A 1 76 ? 8.853 -1.950 -21.777 1.00 79.38 76 ALA A C 1
ATOM 581 O O . ALA A 1 76 ? 8.842 -1.658 -20.579 1.00 79.38 76 ALA A O 1
ATOM 582 N N . LEU A 1 77 ? 7.740 -2.255 -22.451 1.00 84.12 77 LEU A N 1
ATOM 583 C CA . LEU A 1 77 ? 6.433 -2.389 -21.816 1.00 84.12 77 LEU A CA 1
ATOM 584 C C . LEU A 1 77 ? 6.347 -3.677 -20.985 1.00 84.12 77 LEU A C 1
ATOM 586 O O . LEU A 1 77 ? 5.912 -3.613 -19.835 1.00 84.12 77 LEU A O 1
ATOM 590 N N . ASP A 1 78 ? 6.821 -4.802 -21.520 1.00 86.62 78 ASP A N 1
ATOM 591 C CA . ASP A 1 78 ? 6.840 -6.095 -20.825 1.00 86.62 78 ASP A CA 1
ATOM 592 C C . ASP A 1 78 ? 7.671 -6.040 -19.528 1.00 86.62 78 ASP A C 1
ATOM 594 O O . ASP A 1 78 ? 7.220 -6.508 -18.476 1.00 86.62 78 ASP A O 1
ATOM 598 N N . ASP A 1 79 ? 8.837 -5.380 -19.564 1.00 82.00 79 ASP A N 1
ATOM 599 C CA . ASP A 1 79 ? 9.689 -5.136 -18.387 1.00 82.00 79 ASP A CA 1
ATOM 600 C C . ASP A 1 79 ? 8.926 -4.412 -17.255 1.00 82.00 79 ASP A C 1
ATOM 602 O O . ASP A 1 79 ? 9.115 -4.692 -16.066 1.00 82.00 79 ASP A O 1
ATOM 606 N N . LEU A 1 80 ? 8.061 -3.455 -17.614 1.00 83.25 80 LEU A N 1
ATOM 607 C CA . LEU A 1 80 ? 7.272 -2.669 -16.663 1.00 83.25 80 LEU A CA 1
ATOM 608 C C . LEU A 1 80 ? 6.027 -3.417 -16.179 1.00 83.25 80 LEU A C 1
ATOM 610 O O . LEU A 1 80 ? 5.691 -3.326 -14.994 1.00 83.25 80 LEU A O 1
ATOM 614 N N . MET A 1 81 ? 5.366 -4.170 -17.060 1.00 83.19 81 MET A N 1
ATOM 615 C CA . MET A 1 81 ? 4.213 -5.001 -16.706 1.00 83.19 81 MET A CA 1
ATOM 616 C C . MET A 1 81 ? 4.594 -6.059 -15.670 1.00 83.19 81 MET A C 1
ATOM 618 O O . MET A 1 81 ? 3.920 -6.184 -14.648 1.00 83.19 81 MET A O 1
ATOM 622 N N . ALA A 1 82 ? 5.741 -6.722 -15.848 1.00 79.31 82 ALA A N 1
ATOM 623 C CA . ALA A 1 82 ? 6.239 -7.710 -14.893 1.00 79.31 82 ALA A CA 1
ATOM 624 C C . ALA A 1 82 ? 6.393 -7.138 -13.469 1.00 79.31 82 ALA A C 1
ATOM 626 O O . ALA A 1 82 ? 6.067 -7.798 -12.479 1.00 79.31 82 ALA A O 1
ATOM 627 N N . LEU A 1 83 ? 6.848 -5.887 -13.344 1.00 76.88 83 LEU A N 1
ATOM 628 C CA . LEU A 1 83 ? 6.952 -5.199 -12.056 1.00 76.88 83 LEU A CA 1
ATOM 629 C C . LEU A 1 83 ? 5.573 -4.882 -11.452 1.00 76.88 83 LEU A C 1
ATOM 631 O O . LEU A 1 83 ? 5.361 -5.038 -10.242 1.00 76.88 83 LEU A O 1
ATOM 635 N N . GLN A 1 84 ? 4.652 -4.382 -12.275 1.00 69.94 84 GLN A N 1
ATOM 636 C CA . GLN A 1 84 ? 3.325 -3.961 -11.826 1.00 69.94 84 GLN A CA 1
ATOM 637 C C . GLN A 1 84 ? 2.462 -5.149 -11.394 1.00 69.94 84 GLN A C 1
ATOM 639 O O . GLN A 1 84 ? 1.787 -5.057 -10.368 1.00 69.94 84 GLN A O 1
ATOM 644 N N . ASP A 1 85 ? 2.549 -6.287 -12.078 1.00 66.94 85 ASP A N 1
ATOM 645 C CA . ASP A 1 85 ? 1.828 -7.505 -11.696 1.00 66.94 85 ASP A CA 1
ATOM 646 C C . ASP A 1 85 ? 2.328 -8.057 -10.355 1.00 66.94 85 ASP A C 1
ATOM 648 O O . ASP A 1 85 ? 1.540 -8.327 -9.449 1.00 66.94 85 ASP A O 1
ATOM 652 N N . LEU A 1 86 ? 3.650 -8.127 -10.162 1.00 58.56 86 LEU A N 1
ATOM 653 C CA . LEU A 1 86 ? 4.253 -8.578 -8.901 1.00 58.56 86 LEU A CA 1
ATOM 654 C C . LEU A 1 86 ? 3.845 -7.703 -7.711 1.00 58.56 86 LEU A C 1
ATOM 656 O O . LEU A 1 86 ? 3.584 -8.200 -6.614 1.00 58.56 86 LEU A O 1
ATOM 660 N N . THR A 1 87 ? 3.811 -6.389 -7.906 1.00 60.56 87 THR A N 1
ATOM 661 C CA . THR A 1 87 ? 3.533 -5.449 -6.819 1.00 60.56 87 THR A CA 1
ATOM 662 C C . THR A 1 87 ? 2.044 -5.277 -6.535 1.00 60.56 87 THR A C 1
ATOM 664 O O . THR A 1 87 ? 1.668 -5.165 -5.365 1.00 60.56 87 THR A O 1
ATOM 667 N N . SER A 1 88 ? 1.196 -5.318 -7.565 1.00 61.19 88 SER A N 1
ATOM 668 C CA . SER A 1 88 ? -0.259 -5.271 -7.417 1.00 61.19 88 SER A CA 1
ATOM 669 C C . SER A 1 88 ? -0.802 -6.529 -6.744 1.00 61.19 88 SER A C 1
ATOM 671 O O . SER A 1 88 ? -1.581 -6.390 -5.805 1.00 61.19 88 SER A O 1
ATOM 673 N N . LEU A 1 89 ? -0.323 -7.726 -7.111 1.00 57.06 89 LEU A N 1
ATOM 674 C CA . LEU A 1 89 ? -0.690 -8.991 -6.459 1.00 57.06 89 LEU A CA 1
ATOM 675 C C . LEU A 1 89 ? -0.352 -8.978 -4.965 1.00 57.06 89 LEU A C 1
ATOM 677 O O . LEU A 1 89 ? -1.211 -9.241 -4.127 1.00 57.06 89 LEU A O 1
ATOM 681 N N . LEU A 1 90 ? 0.870 -8.570 -4.608 1.00 60.25 90 LEU A N 1
ATOM 682 C CA . LEU A 1 90 ? 1.298 -8.498 -3.207 1.00 60.25 90 LEU A CA 1
ATOM 683 C C . LEU A 1 90 ? 0.458 -7.524 -2.374 1.00 60.25 90 LEU A C 1
ATOM 685 O O . LEU A 1 90 ? 0.265 -7.751 -1.177 1.00 60.25 90 LEU A O 1
ATOM 689 N N . LEU A 1 91 ? -0.010 -6.429 -2.978 1.00 60.97 91 LEU A N 1
ATOM 690 C CA . LEU A 1 91 ? -0.846 -5.445 -2.298 1.00 60.97 91 LEU A CA 1
ATOM 691 C C . LEU A 1 91 ? -2.312 -5.895 -2.237 1.00 60.97 91 LEU A C 1
ATOM 693 O O . LEU A 1 91 ? -2.937 -5.756 -1.189 1.00 60.97 91 LEU A O 1
ATOM 697 N N . HIS A 1 92 ? -2.841 -6.481 -3.313 1.00 62.69 92 HIS A N 1
ATOM 698 C CA . HIS A 1 92 ? -4.192 -7.041 -3.371 1.00 62.69 92 HIS A CA 1
ATOM 699 C C . HIS A 1 92 ? -4.375 -8.185 -2.382 1.00 62.69 92 HIS A C 1
ATOM 701 O O . HIS A 1 92 ? -5.337 -8.156 -1.621 1.00 62.69 92 HIS A O 1
ATOM 707 N N . ASP A 1 93 ? -3.445 -9.138 -2.324 1.00 58.81 93 ASP A N 1
ATOM 708 C CA . ASP A 1 93 ? -3.505 -10.256 -1.377 1.00 58.81 93 ASP A CA 1
ATOM 709 C C . ASP A 1 93 ? -3.492 -9.763 0.068 1.00 58.81 93 ASP A C 1
ATOM 711 O O . ASP A 1 93 ? -4.155 -10.324 0.939 1.00 58.81 93 ASP A O 1
ATOM 715 N N . LEU A 1 94 ? -2.780 -8.666 0.333 1.00 57.47 94 LEU A N 1
ATOM 716 C CA . LEU A 1 94 ? -2.751 -8.047 1.649 1.00 57.47 94 LEU A CA 1
ATOM 717 C C . LEU A 1 94 ? -4.015 -7.292 1.999 1.00 57.47 94 LEU A C 1
ATOM 719 O O . LEU A 1 94 ? -4.523 -7.453 3.105 1.00 57.47 94 LEU A O 1
ATOM 723 N N . VAL A 1 95 ? -4.535 -6.490 1.076 1.00 59.31 95 VAL A N 1
ATOM 724 C CA . VAL A 1 95 ? -5.828 -5.832 1.257 1.00 59.31 95 VAL A CA 1
ATOM 725 C C . VAL A 1 95 ? -6.920 -6.889 1.424 1.00 59.31 95 VAL A C 1
ATOM 727 O O . VAL A 1 95 ? -7.744 -6.763 2.320 1.00 59.31 95 VAL A O 1
ATOM 730 N N . ALA A 1 96 ? -6.880 -7.981 0.659 1.00 57.47 96 ALA A N 1
ATOM 731 C CA . ALA A 1 96 ? -7.786 -9.115 0.791 1.00 57.47 96 ALA A CA 1
ATOM 732 C C . ALA A 1 96 ? -7.649 -9.820 2.147 1.00 57.47 96 ALA A C 1
ATOM 734 O O . ALA A 1 96 ? -8.666 -10.097 2.772 1.00 57.47 96 ALA A O 1
ATOM 735 N N . LEU A 1 97 ? -6.431 -10.056 2.644 1.00 53.28 97 LEU A N 1
ATOM 736 C CA . LEU A 1 97 ? -6.180 -10.612 3.980 1.00 53.28 97 LEU A CA 1
ATOM 737 C C . LEU A 1 97 ? -6.687 -9.694 5.096 1.00 53.28 97 LEU A C 1
ATOM 739 O O . LEU A 1 97 ? -7.292 -10.176 6.049 1.00 53.28 97 LEU A O 1
ATOM 743 N N . LEU A 1 98 ? -6.476 -8.382 4.980 1.00 50.25 98 LEU A N 1
ATOM 744 C CA . LEU A 1 98 ? -6.953 -7.393 5.949 1.00 50.25 98 LEU A CA 1
ATOM 745 C C . LEU A 1 98 ? -8.477 -7.255 5.918 1.00 50.25 98 LEU A C 1
ATOM 747 O O . LEU A 1 98 ? -9.115 -7.223 6.971 1.00 50.25 98 LEU A O 1
ATOM 751 N N . CYS A 1 99 ? -9.068 -7.245 4.722 1.00 48.81 99 CYS A N 1
ATOM 752 C CA . CYS A 1 99 ? -10.510 -7.290 4.540 1.00 48.81 99 CYS A CA 1
ATOM 753 C C . CYS A 1 99 ? -11.093 -8.601 5.064 1.00 48.81 99 CYS A C 1
ATOM 755 O O . CYS A 1 99 ? -12.121 -8.546 5.720 1.00 48.81 99 CYS A O 1
ATOM 757 N N . TRP A 1 100 ? -10.452 -9.752 4.840 1.00 38.97 100 TRP A N 1
ATOM 758 C CA . TRP A 1 100 ? -10.889 -11.054 5.351 1.00 38.97 100 TRP A CA 1
ATOM 759 C C . TRP A 1 100 ? -10.802 -11.123 6.877 1.00 38.97 100 TRP A C 1
ATOM 761 O O . TRP A 1 100 ? -11.762 -11.545 7.516 1.00 38.97 100 TRP A O 1
ATOM 771 N N . TYR A 1 101 ? -9.720 -10.606 7.470 1.00 40.84 101 TYR A N 1
ATOM 772 C CA . TYR A 1 101 ? -9.568 -10.481 8.923 1.00 40.84 101 TYR A CA 1
ATOM 773 C C . TYR A 1 101 ? -10.676 -9.614 9.548 1.00 40.84 101 TYR A C 1
ATOM 775 O O . TYR A 1 101 ? -11.118 -9.879 10.664 1.00 40.84 101 TYR A O 1
ATOM 783 N N . TRP A 1 102 ? -11.183 -8.623 8.807 1.00 39.59 102 TRP A N 1
ATOM 784 C CA . TRP A 1 102 ? -12.361 -7.836 9.182 1.00 39.59 102 TRP A CA 1
ATOM 785 C C . TRP A 1 102 ? -13.702 -8.479 8.796 1.00 39.59 102 TRP A C 1
ATOM 787 O O . TRP A 1 102 ? -14.689 -8.238 9.478 1.00 39.59 102 TRP A O 1
ATOM 797 N N . TYR A 1 103 ? -13.772 -9.322 7.761 1.00 38.78 103 TYR A N 1
ATOM 798 C CA . TYR A 1 103 ? -15.011 -9.952 7.277 1.00 38.78 103 TYR A CA 1
ATOM 799 C C . TYR A 1 103 ? -15.542 -11.040 8.225 1.00 38.78 103 TYR A C 1
ATOM 801 O O . TYR A 1 103 ? -16.720 -11.387 8.173 1.00 38.78 103 TYR A O 1
ATOM 809 N N . VAL A 1 104 ? -14.703 -11.554 9.132 1.00 44.72 104 VAL A N 1
ATOM 810 C CA . VAL A 1 104 ? -15.147 -12.414 10.247 1.00 44.72 104 VAL A CA 1
ATOM 811 C C . VAL A 1 104 ? -15.821 -11.588 11.369 1.00 44.72 104 VAL A C 1
ATOM 813 O O . VAL A 1 104 ? -16.443 -12.156 12.264 1.00 44.72 104 VAL A O 1
ATOM 816 N N . ALA A 1 105 ? -15.793 -10.247 11.298 1.00 39.25 105 ALA A N 1
ATOM 817 C CA . ALA A 1 105 ? -16.630 -9.346 12.093 1.00 39.25 105 ALA A CA 1
ATOM 818 C C . ALA A 1 105 ? -17.806 -8.815 11.226 1.00 39.25 105 ALA A C 1
ATOM 820 O O . ALA A 1 105 ? -17.590 -8.135 10.224 1.00 39.25 105 ALA A O 1
ATOM 821 N N . PRO A 1 106 ? -19.075 -9.116 11.560 1.00 35.50 106 PRO A N 1
ATOM 822 C CA . PRO A 1 106 ? -20.176 -9.164 10.588 1.00 35.50 106 PRO A CA 1
ATOM 823 C C . PRO A 1 106 ? -20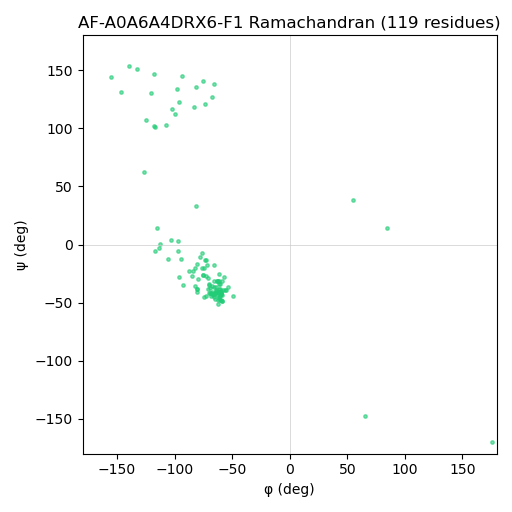.829 -7.814 10.206 1.00 35.50 106 PRO A C 1
ATOM 825 O O . PRO A 1 106 ? -22.029 -7.785 9.943 1.00 35.50 106 PRO A O 1
ATOM 828 N N . THR A 1 107 ? -20.117 -6.681 10.157 1.00 40.75 107 THR A N 1
ATOM 829 C CA . THR A 1 107 ? -20.785 -5.356 10.089 1.00 40.75 107 THR A CA 1
ATOM 830 C C . THR A 1 107 ? -20.619 -4.513 8.818 1.00 40.75 107 THR A C 1
ATOM 832 O O . THR A 1 107 ? -21.285 -3.484 8.731 1.00 40.75 107 THR A O 1
ATOM 835 N N . CYS A 1 108 ? -19.847 -4.903 7.794 1.00 39.78 108 CYS A N 1
ATOM 836 C CA . CYS A 1 108 ? -19.595 -4.004 6.648 1.00 39.78 108 CYS A CA 1
ATOM 837 C C . CYS A 1 108 ? -19.965 -4.600 5.272 1.00 39.78 108 CYS A C 1
ATOM 839 O O . CYS A 1 108 ? -19.260 -5.435 4.719 1.00 39.78 108 CYS A O 1
ATOM 841 N N . PHE A 1 109 ? -21.067 -4.104 4.693 1.00 37.75 109 PHE A N 1
ATOM 842 C CA . PHE A 1 109 ? -21.702 -4.527 3.426 1.00 37.75 109 PHE A CA 1
ATOM 843 C C . PHE A 1 109 ? -20.937 -4.108 2.143 1.00 37.75 109 PHE A C 1
ATOM 845 O O . PHE A 1 109 ? -21.210 -4.615 1.057 1.00 37.75 109 PHE A O 1
ATOM 852 N N . TRP A 1 110 ? -19.962 -3.198 2.248 1.00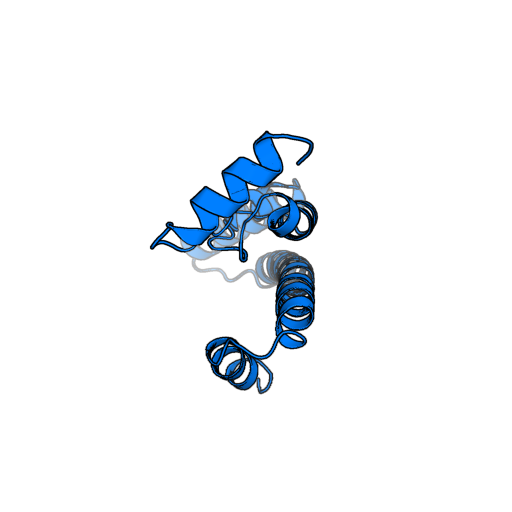 31.78 110 TRP A N 1
ATOM 853 C CA . TRP A 1 110 ? -19.339 -2.528 1.094 1.00 31.78 110 TRP A CA 1
ATOM 854 C C . TRP A 1 110 ? -18.198 -3.301 0.413 1.00 31.78 110 TRP A C 1
ATOM 856 O O . TRP A 1 110 ? -17.951 -3.104 -0.776 1.00 31.78 110 TRP A O 1
ATOM 866 N N . THR A 1 111 ? -17.537 -4.235 1.100 1.00 41.62 111 THR A N 1
ATOM 867 C CA . THR A 1 111 ? -16.415 -5.004 0.523 1.00 41.62 111 THR A CA 1
ATOM 868 C C . THR A 1 111 ? -16.863 -6.076 -0.476 1.00 41.62 111 THR A C 1
ATOM 870 O O . THR A 1 111 ? -16.090 -6.455 -1.354 1.00 41.62 111 THR A O 1
ATOM 873 N N . ARG A 1 112 ? -18.131 -6.514 -0.434 1.00 34.72 112 ARG A N 1
ATOM 874 C CA . ARG A 1 112 ? -18.668 -7.534 -1.356 1.00 34.72 112 ARG A CA 1
ATOM 875 C C . ARG A 1 112 ? -18.851 -7.024 -2.793 1.00 34.72 112 ARG A C 1
ATOM 877 O O . ARG A 1 112 ? -18.747 -7.808 -3.733 1.00 34.72 112 ARG A O 1
ATOM 884 N N . ALA A 1 113 ? -19.095 -5.725 -2.973 1.00 35.47 113 ALA A N 1
ATOM 885 C CA . ALA A 1 113 ? -19.366 -5.129 -4.285 1.00 35.47 113 ALA A CA 1
ATOM 886 C C . ALA A 1 113 ? -18.096 -4.886 -5.119 1.00 35.47 113 ALA A C 1
ATOM 888 O O . ALA A 1 113 ? -18.147 -4.959 -6.345 1.00 35.47 113 ALA A O 1
ATOM 889 N N . VAL A 1 114 ? -16.953 -4.639 -4.470 1.00 42.84 114 VAL A N 1
ATOM 890 C CA . VAL A 1 114 ? -15.668 -4.449 -5.165 1.00 42.84 114 VAL A CA 1
ATOM 891 C C . VAL A 1 114 ? -15.057 -5.801 -5.547 1.00 42.84 114 VAL A C 1
ATOM 893 O O . VAL A 1 114 ? -14.568 -5.958 -6.661 1.00 42.84 114 VAL A O 1
ATOM 896 N N . TYR A 1 115 ? -15.183 -6.816 -4.685 1.00 39.06 115 TYR A N 1
ATOM 897 C CA . TYR A 1 115 ? -14.618 -8.152 -4.921 1.00 39.06 115 TYR A CA 1
ATOM 898 C C . TYR A 1 115 ? -15.229 -8.867 -6.138 1.00 39.06 115 TYR A C 1
ATOM 900 O O . TYR A 1 115 ? -14.521 -9.495 -6.920 1.00 39.06 115 TYR A O 1
ATOM 908 N N . HIS A 1 116 ? -16.542 -8.732 -6.351 1.00 34.38 116 HIS A N 1
ATOM 909 C CA . HIS A 1 116 ? -17.225 -9.402 -7.463 1.00 34.38 116 HIS A CA 1
ATOM 910 C C . HIS A 1 116 ? -16.947 -8.790 -8.843 1.00 34.38 116 HIS A C 1
ATOM 912 O O . HIS A 1 116 ? -17.276 -9.417 -9.847 1.00 34.38 116 HIS A O 1
ATOM 918 N N . ARG A 1 117 ? -16.365 -7.585 -8.912 1.00 32.41 117 ARG A N 1
ATOM 919 C CA . ARG A 1 117 ? -16.134 -6.879 -10.182 1.00 32.41 117 ARG A CA 1
ATOM 920 C C . ARG A 1 117 ? -14.744 -7.099 -10.785 1.00 32.41 117 ARG A C 1
ATOM 922 O O . ARG A 1 117 ? -14.566 -6.766 -11.947 1.00 32.41 117 ARG A O 1
ATOM 929 N N . TYR A 1 118 ? -13.802 -7.665 -10.028 1.00 36.56 118 TYR A N 1
ATOM 930 C CA . TYR A 1 118 ? -12.400 -7.826 -10.446 1.00 36.56 118 TYR A CA 1
ATOM 931 C C . TYR A 1 118 ? -11.922 -9.286 -10.556 1.00 36.56 118 TYR A C 1
ATOM 933 O O . TYR A 1 118 ? -10.815 -9.510 -11.020 1.00 36.56 118 TYR A O 1
ATOM 941 N N . VAL A 1 119 ? -12.735 -10.279 -10.167 1.00 36.12 119 VAL A N 1
ATOM 942 C CA . VAL A 1 119 ? -12.392 -11.722 -10.263 1.00 36.12 119 VAL A CA 1
ATOM 943 C C . VAL A 1 119 ? -12.974 -12.379 -11.532 1.00 36.12 119 VAL A C 1
ATOM 945 O O . VAL A 1 119 ? -12.820 -13.574 -11.756 1.00 36.12 119 VAL A O 1
ATOM 948 N N . VAL A 1 120 ? -13.637 -11.604 -12.394 1.00 29.64 120 VAL A N 1
ATOM 949 C CA . VAL A 1 120 ? -14.112 -12.062 -13.711 1.00 29.64 120 VAL A CA 1
ATOM 950 C C . VAL A 1 120 ? -13.595 -11.117 -14.795 1.00 29.64 120 VAL A C 1
ATOM 952 O O . VAL A 1 120 ? -14.381 -10.434 -15.445 1.00 29.64 120 VAL A O 1
ATOM 955 N N . ILE A 1 121 ? -12.271 -11.045 -14.936 1.00 34.56 121 ILE A N 1
ATOM 956 C CA . ILE A 1 121 ? -11.557 -10.774 -16.193 1.00 34.56 121 ILE A CA 1
ATOM 957 C C . ILE A 1 121 ? -10.322 -11.672 -16.181 1.00 34.56 121 ILE A C 1
ATOM 959 O O . ILE A 1 121 ? -9.669 -11.718 -15.116 1.00 34.56 121 ILE A O 1
#

InterPro domains:
  IPR000121 PEP-utilising enzyme, C-terminal [PF02896] (6-60)
  IPR010121 Pyruvate, phosphate dikinase [PTHR22931] (3-84)
  IPR015813 Pyruvate/Phosphoenolpyruvate kinase-like domain superfamily [SSF51621] (4-66)
  IPR040442 Pyruvate kinase-like domain superfamily [G3DSA:3.20.20.60] (16-90)

Foldseek 3Di:
DDDPVVVVVVVVVVPDPDAAADADQDLVVQLCQVVVVHLGHDHHDCVVLQPPDPLSVVLVVVVVVCVVVVNDDVPSVVSVVVSCVVRVVSRVVSRVVSVVVCVVVPPDPPVVVVVVVPVPD

Secondary structure (DSSP, 8-state):
--THHHHHHHHHHHH--S---EE-SSHHHHHHGGGGT--SEEE---GGGGGSSHHHHHHHHHHHHHHHHT---HHHHHHHHHHHHHHHHHHHHHHHHHHHHHHTSTT-TTHHHHHHHHS--